Protein AF-A0A0V0GKU0-F1 (afdb_monomer_lite)

Radius of gyration: 27.46 Å; chains: 1; bounding box: 43×20×77 Å

Foldseek 3Di:
DDPDQVCQADPVRHGPDCVVDVDPVNVVVVVVVVVCVVVVVVVVVVVVVVCLLVVQLVVQVPDAQDPDPPDGDRSNVCSVVVD

Organism: Solanum chacoense (NCBI:txid4108)

Secondary structure (DSSP, 8-state):
--S-HHHHB-TTS-BS-TTTS--HHHHHHHHHHHHHHHHHHHHHHHHHHHHHHHHHHHHHHHS--EEETTEE--GGGGGGG--

Structure (mmCIF, N/CA/C/O backbone):
data_AF-A0A0V0GKU0-F1
#
_entry.id   AF-A0A0V0GKU0-F1
#
loop_
_atom_site.group_PDB
_atom_site.id
_atom_site.type_symbol
_atom_site.label_atom_id
_atom_site.label_alt_id
_atom_site.label_comp_id
_atom_site.label_asym_id
_atom_site.label_entity_id
_atom_site.label_seq_id
_atom_site.pdbx_PDB_ins_code
_atom_site.Cartn_x
_atom_site.Cartn_y
_atom_site.Cartn_z
_atom_site.occupancy
_atom_site.B_iso_or_equiv
_atom_site.auth_seq_id
_atom_site.auth_comp_id
_atom_site.auth_asym_id
_atom_site.auth_atom_id
_atom_site.pdbx_PDB_model_num
ATOM 1 N N . MET A 1 1 ? -17.439 -8.902 32.646 1.00 51.34 1 MET A N 1
ATOM 2 C CA . MET A 1 1 ? -18.244 -8.870 33.885 1.00 51.34 1 MET A CA 1
ATOM 3 C C . MET A 1 1 ? -17.280 -9.277 34.978 1.00 51.34 1 MET A C 1
ATOM 5 O O . MET A 1 1 ? -16.632 -10.290 34.779 1.00 51.34 1 MET A O 1
ATOM 9 N N . ILE A 1 2 ? -17.059 -8.439 35.994 1.00 52.22 2 ILE A N 1
ATOM 10 C CA . ILE A 1 2 ? -16.090 -8.748 37.059 1.00 52.22 2 ILE A CA 1
ATOM 11 C C . ILE A 1 2 ? -16.636 -9.943 37.828 1.00 52.22 2 ILE A C 1
ATOM 13 O O . ILE A 1 2 ? -17.755 -9.869 38.338 1.00 52.22 2 ILE A O 1
ATOM 17 N N . GLU A 1 3 ? -15.882 -11.035 37.833 1.00 65.44 3 GLU A N 1
ATOM 18 C CA . GLU A 1 3 ? -16.279 -12.280 38.490 1.00 65.44 3 GLU A CA 1
ATOM 19 C C . GLU A 1 3 ? -15.686 -12.335 39.904 1.00 65.44 3 GLU A C 1
ATOM 21 O O . GLU A 1 3 ? -16.348 -12.820 40.819 1.00 65.44 3 GLU A O 1
ATOM 26 N N . ASP A 1 4 ? -14.499 -11.742 40.107 1.00 66.25 4 ASP A N 1
ATOM 27 C CA . ASP A 1 4 ? -13.850 -11.656 41.416 1.00 66.25 4 ASP A CA 1
ATOM 28 C C . ASP A 1 4 ? -13.039 -10.341 41.567 1.00 66.25 4 ASP A C 1
ATOM 30 O O . ASP A 1 4 ? -11.929 -10.216 41.036 1.00 66.25 4 ASP A O 1
ATOM 34 N N . PRO A 1 5 ? -13.572 -9.323 42.274 1.00 65.81 5 PRO A N 1
ATOM 35 C CA . PRO A 1 5 ? -12.978 -7.985 42.329 1.00 65.81 5 PRO A CA 1
ATOM 36 C C . PRO A 1 5 ? -11.603 -7.922 43.014 1.00 65.81 5 PRO A C 1
ATOM 38 O O . PRO A 1 5 ? -10.867 -6.976 42.756 1.00 65.81 5 PRO A O 1
ATOM 41 N N . GLU A 1 6 ? -11.228 -8.908 43.835 1.00 65.88 6 GLU A N 1
ATOM 42 C CA . GLU A 1 6 ? -9.915 -8.958 44.511 1.00 65.88 6 GLU A CA 1
ATOM 43 C C . GLU A 1 6 ? -8.810 -9.565 43.626 1.00 65.88 6 GLU A C 1
ATOM 45 O O . GLU A 1 6 ? -7.624 -9.332 43.854 1.00 65.88 6 GLU A O 1
ATOM 50 N N . ARG A 1 7 ? -9.179 -10.354 42.606 1.00 64.81 7 ARG A N 1
ATOM 51 C CA . ARG A 1 7 ? -8.237 -10.927 41.622 1.00 64.81 7 ARG A CA 1
ATOM 52 C C . ARG A 1 7 ? -8.119 -10.089 40.355 1.00 64.81 7 ARG A C 1
ATOM 54 O O . ARG A 1 7 ? -7.061 -10.070 39.722 1.00 64.81 7 ARG A O 1
ATOM 61 N N . ASP A 1 8 ? -9.204 -9.419 39.992 1.00 64.94 8 ASP A N 1
ATOM 62 C CA . ASP A 1 8 ? -9.334 -8.700 38.728 1.00 64.94 8 ASP A CA 1
ATOM 63 C C . ASP A 1 8 ? -8.841 -7.248 38.803 1.00 64.94 8 ASP A C 1
ATOM 65 O O . ASP A 1 8 ? -8.599 -6.628 37.761 1.00 64.94 8 ASP A O 1
ATOM 69 N N . LEU A 1 9 ? -8.655 -6.712 40.014 1.00 71.38 9 LEU A N 1
ATOM 70 C CA . LEU A 1 9 ? -8.244 -5.333 40.262 1.00 71.38 9 LEU A CA 1
ATOM 71 C C . LEU A 1 9 ? -6.997 -5.277 41.153 1.00 71.38 9 LEU A C 1
ATOM 73 O O . LEU A 1 9 ? -6.866 -5.996 42.138 1.00 71.38 9 LEU A O 1
ATOM 77 N N . ASN A 1 10 ? -6.074 -4.396 40.796 1.00 71.12 10 ASN A N 1
ATOM 78 C CA . ASN A 1 10 ? -4.964 -3.984 41.640 1.00 71.12 10 ASN A CA 1
ATOM 79 C C . ASN A 1 10 ? -5.494 -3.121 42.808 1.00 71.12 10 ASN A C 1
ATOM 81 O O . ASN A 1 10 ? -6.580 -2.546 42.710 1.00 71.12 10 ASN A O 1
ATOM 85 N N . PRO A 1 11 ? -4.732 -2.960 43.906 1.00 69.81 11 PRO A N 1
ATOM 86 C CA . PRO A 1 11 ? -5.150 -2.165 45.070 1.00 69.81 11 PRO A CA 1
ATOM 87 C C . PRO A 1 11 ? -5.386 -0.668 44.784 1.00 69.81 11 PRO A C 1
ATOM 89 O O . PRO A 1 11 ? -5.929 0.039 45.629 1.00 69.81 11 PRO A O 1
ATOM 92 N N . ASP A 1 12 ? -4.996 -0.179 43.605 1.00 69.44 12 ASP A N 1
ATOM 93 C CA . ASP A 1 12 ? -5.278 1.167 43.089 1.00 69.44 12 ASP A CA 1
ATOM 94 C C . ASP A 1 12 ? -6.590 1.250 42.274 1.00 69.44 12 ASP A C 1
ATOM 96 O O . ASP A 1 12 ? -6.941 2.317 41.771 1.00 69.44 12 ASP A O 1
ATOM 100 N N . GLY A 1 13 ? -7.322 0.138 42.142 1.00 68.00 13 GLY A N 1
ATOM 101 C CA . GLY A 1 13 ? -8.542 0.025 41.342 1.00 68.00 13 GLY A CA 1
ATOM 102 C C . GLY A 1 13 ? -8.301 -0.173 39.841 1.00 68.00 13 GLY A C 1
ATOM 103 O O . GLY A 1 13 ? -9.268 -0.194 39.077 1.00 68.00 13 GLY A O 1
ATOM 104 N N . SER A 1 14 ? -7.048 -0.320 39.394 1.00 69.25 14 SER A N 1
ATOM 105 C CA . SER A 1 14 ? -6.720 -0.606 37.992 1.00 69.25 14 SER A CA 1
ATOM 106 C C . SER A 1 14 ? -6.893 -2.091 37.659 1.00 69.25 14 SER A C 1
ATOM 108 O O . SER A 1 14 ? -6.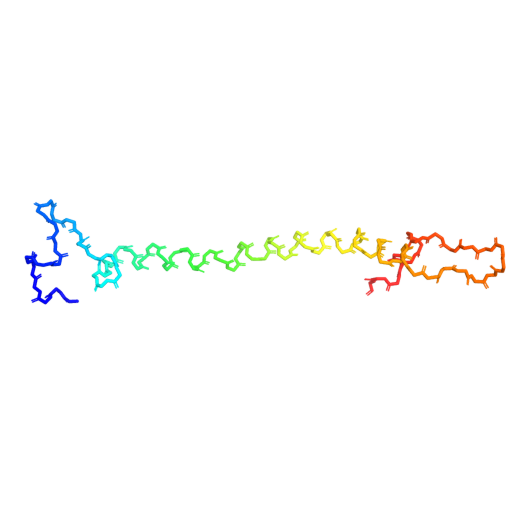761 -2.957 38.518 1.00 69.25 14 SER A O 1
ATOM 110 N N . THR A 1 15 ? -7.197 -2.421 36.403 1.00 67.94 15 THR A N 1
ATOM 111 C CA . THR A 1 15 ? -7.410 -3.816 35.985 1.00 67.94 15 THR A CA 1
ATOM 112 C C . THR A 1 15 ? -6.110 -4.618 36.027 1.00 67.94 15 THR A C 1
ATOM 114 O O . THR A 1 15 ? -5.151 -4.269 35.335 1.00 67.94 15 THR A O 1
ATOM 117 N N . SER A 1 16 ? -6.104 -5.729 36.763 1.00 69.94 16 SER A N 1
ATOM 118 C CA . SER A 1 16 ? -4.955 -6.636 36.907 1.00 69.94 16 SER A CA 1
ATOM 119 C C . SER A 1 16 ? -4.593 -7.334 35.582 1.00 69.94 16 SER A C 1
ATOM 121 O O . SER A 1 16 ? -3.420 -7.511 35.262 1.00 69.94 16 SER A O 1
ATOM 123 N N . ASN A 1 17 ? -5.595 -7.650 34.746 1.00 63.09 17 ASN A N 1
ATOM 124 C CA . ASN A 1 17 ? -5.404 -8.226 33.409 1.00 63.09 17 ASN A CA 1
ATOM 125 C C . ASN A 1 17 ? -6.198 -7.462 32.329 1.00 63.09 17 ASN A C 1
ATOM 127 O O . ASN A 1 17 ? -7.393 -7.721 32.160 1.00 63.09 17 ASN A O 1
ATOM 131 N N . PRO A 1 18 ? -5.554 -6.597 31.519 1.00 60.97 18 PRO A N 1
ATOM 132 C CA . PRO A 1 18 ? -6.238 -5.785 30.502 1.00 60.97 18 PRO A CA 1
ATOM 133 C C . PRO A 1 18 ? -6.872 -6.612 29.368 1.00 60.97 18 PRO A C 1
ATOM 135 O O . PRO A 1 18 ? -7.745 -6.130 28.653 1.00 60.97 18 PRO A O 1
ATOM 138 N N . TRP A 1 19 ? -6.456 -7.873 29.208 1.00 61.69 19 TRP A N 1
ATOM 139 C CA . TRP A 1 19 ? -6.995 -8.805 28.211 1.00 61.69 19 TRP A CA 1
ATOM 140 C C . TRP A 1 19 ? -8.221 -9.586 28.694 1.00 61.69 19 TRP A C 1
ATOM 142 O O . TRP A 1 19 ? -8.984 -10.082 27.870 1.00 61.69 19 TRP A O 1
ATOM 152 N N . ASN A 1 20 ? -8.404 -9.704 30.011 1.00 59.94 20 ASN A N 1
ATOM 153 C CA . ASN A 1 20 ? -9.498 -10.471 30.617 1.00 59.94 20 ASN A CA 1
ATOM 154 C C . ASN A 1 20 ? -10.625 -9.544 31.101 1.00 59.94 20 ASN A C 1
ATOM 156 O O . ASN A 1 20 ? -11.802 -9.895 31.054 1.00 59.94 20 ASN A O 1
ATOM 160 N N . LEU A 1 21 ? -10.265 -8.314 31.486 1.00 62.06 21 LEU A N 1
ATOM 161 C CA . LEU A 1 21 ? -11.183 -7.280 31.939 1.00 62.06 21 LEU A CA 1
ATOM 162 C C . LEU A 1 21 ? -11.101 -6.054 31.019 1.00 62.06 21 LEU A C 1
ATOM 164 O O . LEU A 1 21 ? -10.584 -5.004 31.385 1.00 62.06 21 LEU A O 1
ATOM 168 N N . SER A 1 22 ? -11.580 -6.199 29.782 1.00 62.62 22 SER A N 1
ATOM 169 C CA . SER A 1 22 ? -11.596 -5.079 28.837 1.00 62.62 22 SER A CA 1
ATOM 170 C C . SER A 1 22 ? -12.590 -4.020 29.327 1.00 62.62 22 SE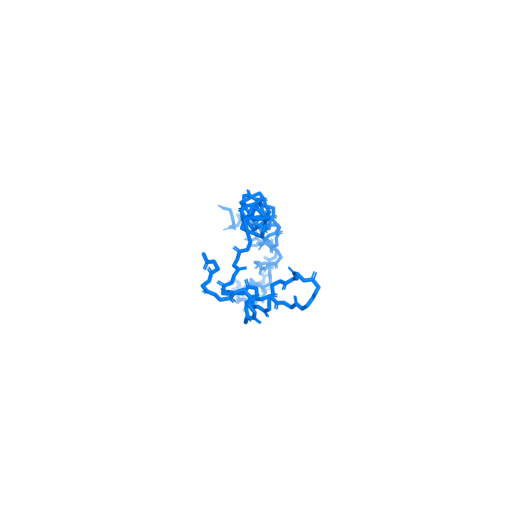R A C 1
ATOM 172 O O . SER A 1 22 ? -13.799 -4.274 29.382 1.00 62.62 22 SER A O 1
ATOM 174 N N . SER A 1 23 ? -12.094 -2.850 29.741 1.00 72.00 23 SER A N 1
ATOM 175 C CA . SER A 1 23 ? -12.963 -1.739 30.132 1.00 72.00 23 SER A CA 1
ATOM 176 C C . SER A 1 23 ? -13.670 -1.186 28.890 1.00 72.00 23 SER A C 1
ATOM 178 O O . SER A 1 23 ? -13.128 -1.205 27.782 1.00 72.00 23 SER A O 1
ATOM 180 N N . VAL A 1 24 ? -14.899 -0.687 29.050 1.00 76.25 24 VAL A N 1
ATOM 181 C CA . VAL A 1 24 ? -15.672 -0.124 27.925 1.00 76.25 24 VAL A CA 1
ATOM 182 C C . VAL A 1 24 ? -14.897 1.006 27.232 1.00 76.25 24 VAL A C 1
ATOM 184 O O . VAL A 1 24 ? -14.930 1.111 26.010 1.00 76.25 24 VAL A O 1
ATOM 187 N N . GLU A 1 25 ? -14.120 1.771 28.000 1.00 77.50 25 GLU A N 1
ATOM 188 C CA . GLU A 1 25 ? -13.242 2.837 27.513 1.00 77.50 25 GLU A CA 1
ATOM 189 C C . GLU A 1 25 ? -12.136 2.317 26.574 1.00 77.50 25 GLU A C 1
ATOM 191 O O . GLU A 1 25 ? -11.885 2.900 25.517 1.00 77.50 25 GLU A O 1
ATOM 196 N N . GLN A 1 26 ? -11.509 1.177 26.894 1.00 80.31 26 GLN A N 1
ATOM 197 C CA . GLN A 1 26 ? -10.504 0.556 26.022 1.00 80.31 26 GLN A CA 1
ATOM 198 C C . GLN A 1 26 ? -11.111 0.075 24.702 1.00 80.31 26 GLN A C 1
ATOM 200 O O . GLN A 1 26 ? -10.524 0.272 23.635 1.00 80.31 26 GLN A O 1
ATOM 205 N N . VAL A 1 27 ? -12.300 -0.529 24.760 1.00 84.50 27 VAL A N 1
ATOM 206 C CA . VAL A 1 27 ? -13.017 -0.984 23.561 1.00 84.50 27 VAL A CA 1
ATOM 207 C C . VAL A 1 27 ? -13.423 0.204 22.689 1.00 84.50 27 VAL A C 1
ATOM 209 O O . VAL A 1 27 ? -13.349 0.123 21.462 1.00 84.50 27 VAL A O 1
ATOM 212 N N . GLU A 1 28 ? -13.828 1.316 23.297 1.00 85.50 28 GLU A N 1
ATOM 213 C CA . GLU A 1 28 ? -14.189 2.539 22.583 1.00 85.50 28 GLU A CA 1
ATOM 214 C C . GLU A 1 28 ? -12.976 3.189 21.903 1.00 85.50 28 GLU A C 1
ATOM 216 O O . GLU A 1 28 ? -13.048 3.524 20.717 1.00 85.50 28 GLU A O 1
ATOM 221 N N . SER A 1 29 ? -11.837 3.263 22.597 1.00 84.12 29 SER A N 1
ATOM 222 C CA . SER A 1 29 ? -10.566 3.735 22.031 1.00 84.12 29 SER A CA 1
ATOM 223 C C . SER A 1 29 ? -10.105 2.872 20.847 1.00 84.12 29 SER A C 1
ATOM 225 O O . SER A 1 29 ? -9.786 3.385 19.768 1.00 84.12 29 SER A O 1
ATOM 227 N N . LEU A 1 30 ? -10.168 1.543 20.986 1.00 87.81 30 LEU A N 1
ATOM 228 C CA . LEU A 1 30 ? -9.842 0.618 19.899 1.00 87.81 30 LEU A CA 1
ATOM 229 C C . LEU A 1 30 ? -10.813 0.763 18.718 1.00 87.81 30 LEU A C 1
ATOM 231 O O . LEU A 1 30 ? -10.391 0.788 17.561 1.00 87.81 30 LEU A O 1
ATOM 235 N N . LYS A 1 31 ? -12.113 0.905 18.990 1.00 87.50 31 LYS A N 1
ATOM 236 C CA . LYS A 1 31 ? -13.132 1.133 17.957 1.00 87.50 31 LYS A CA 1
ATOM 237 C C . LYS A 1 31 ? -12.871 2.434 17.191 1.00 87.50 31 LYS A C 1
ATOM 239 O O . LYS A 1 31 ? -13.039 2.455 15.969 1.00 87.50 31 LYS A O 1
ATOM 244 N N . ALA A 1 32 ? -12.444 3.495 17.874 1.00 89.75 32 ALA A N 1
ATOM 245 C CA . ALA A 1 32 ? -12.074 4.756 17.239 1.00 89.75 32 ALA A CA 1
ATOM 246 C C . ALA A 1 32 ? -10.857 4.593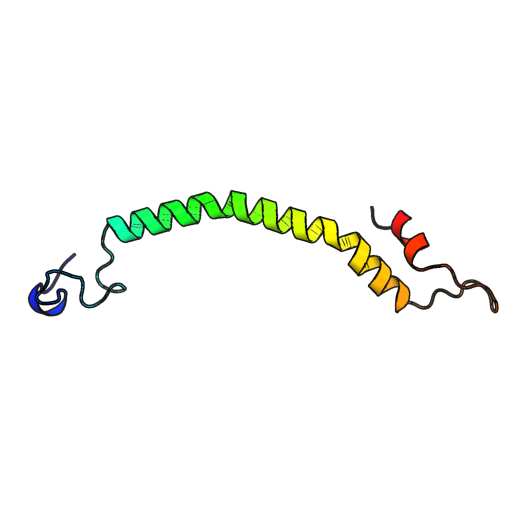 16.311 1.00 89.75 32 ALA A C 1
ATOM 248 O O . ALA A 1 32 ? -10.907 5.037 15.163 1.00 89.75 32 ALA A O 1
ATOM 249 N N . LEU A 1 33 ? -9.812 3.885 16.754 1.00 89.38 33 LEU A N 1
ATOM 250 C CA . LEU A 1 33 ? -8.637 3.574 15.928 1.00 89.38 33 LEU A CA 1
ATOM 251 C C . LEU A 1 33 ? -9.007 2.761 14.683 1.00 89.38 33 LEU A C 1
ATOM 253 O O . LEU A 1 33 ? -8.626 3.130 13.572 1.00 89.38 33 LEU A O 1
ATOM 257 N N . ILE A 1 34 ? -9.811 1.706 14.846 1.00 92.81 34 ILE A N 1
ATOM 258 C CA . ILE A 1 34 ? -10.270 0.863 13.731 1.00 92.81 34 ILE A CA 1
ATOM 259 C C . ILE A 1 34 ? -11.047 1.686 12.697 1.00 92.81 34 ILE A C 1
ATOM 261 O O . ILE A 1 34 ? -10.918 1.453 11.497 1.00 92.81 34 ILE A O 1
ATOM 265 N N . ARG A 1 35 ? -11.817 2.687 13.135 1.00 91.06 35 ARG A N 1
ATOM 266 C CA . ARG A 1 35 ? -12.567 3.571 12.234 1.00 91.06 35 ARG A CA 1
ATOM 267 C C . ARG A 1 35 ? -11.668 4.495 11.404 1.00 91.06 35 ARG A C 1
ATOM 269 O O . ARG A 1 35 ? -12.079 4.909 10.323 1.00 91.06 35 ARG A O 1
ATOM 276 N N . ILE A 1 36 ? -10.465 4.811 11.884 1.00 93.94 36 ILE A N 1
ATOM 277 C CA . ILE A 1 36 ? -9.482 5.658 11.184 1.00 93.94 36 ILE A CA 1
ATOM 278 C C . ILE A 1 36 ? -8.626 4.832 10.208 1.00 93.94 36 ILE A C 1
ATOM 280 O O . ILE A 1 36 ? -8.120 5.381 9.226 1.00 93.94 36 ILE A O 1
ATOM 284 N N . LEU A 1 37 ? -8.520 3.512 10.413 1.00 92.06 37 LEU A N 1
ATOM 285 C CA . LEU A 1 37 ? -7.724 2.622 9.560 1.00 92.06 37 LEU A CA 1
ATOM 286 C C . LEU A 1 37 ? -8.008 2.778 8.060 1.00 92.06 37 LEU A C 1
ATOM 288 O O . LEU A 1 37 ? -7.038 2.932 7.329 1.00 92.06 37 LEU A O 1
ATOM 292 N N . PRO A 1 38 ? -9.261 2.819 7.563 1.00 89.50 38 PRO A N 1
ATOM 293 C CA . PRO A 1 38 ? -9.508 2.926 6.124 1.00 89.50 38 PRO A CA 1
ATOM 294 C C . PRO A 1 38 ? -8.921 4.200 5.503 1.00 89.50 38 PRO A C 1
ATOM 296 O O . PRO A 1 38 ? -8.390 4.164 4.396 1.00 89.50 38 PRO A O 1
ATOM 299 N N . MET A 1 39 ? -8.972 5.321 6.229 1.00 91.50 39 MET A N 1
ATOM 300 C CA . MET A 1 39 ? -8.403 6.592 5.778 1.00 91.50 39 MET A CA 1
ATOM 301 C C . MET A 1 39 ? -6.873 6.528 5.744 1.00 91.50 39 MET A C 1
ATOM 303 O O . MET A 1 39 ? -6.250 6.961 4.776 1.00 91.50 39 MET A O 1
ATOM 307 N N . TRP A 1 40 ? -6.271 5.944 6.780 1.00 94.06 40 TRP A N 1
ATOM 308 C CA . TRP A 1 40 ? -4.824 5.757 6.848 1.00 94.06 40 TRP A CA 1
ATOM 309 C C . TRP A 1 40 ? -4.318 4.775 5.777 1.00 94.06 40 TRP A C 1
ATOM 311 O O . TRP A 1 40 ? -3.332 5.053 5.094 1.00 94.06 40 TRP A O 1
ATOM 321 N N . SER A 1 41 ? -5.036 3.670 5.556 1.00 92.56 41 SER A N 1
ATOM 322 C CA . SER A 1 41 ? -4.737 2.672 4.525 1.00 92.56 41 SER A CA 1
ATOM 323 C C . SER A 1 41 ? -4.813 3.244 3.111 1.00 92.56 41 SER A C 1
ATOM 325 O O . SER A 1 41 ? -3.961 2.913 2.292 1.00 92.56 41 SER A O 1
ATOM 327 N N . ALA A 1 42 ? -5.776 4.126 2.823 1.00 92.00 42 ALA A N 1
ATOM 328 C CA . ALA A 1 42 ? -5.854 4.801 1.527 1.00 92.00 42 ALA A CA 1
ATOM 329 C C . ALA A 1 42 ? -4.617 5.678 1.260 1.00 92.00 42 ALA A C 1
ATOM 331 O O . ALA A 1 42 ? -4.054 5.637 0.167 1.00 92.00 42 ALA A O 1
ATOM 332 N N . GLY A 1 43 ? -4.145 6.418 2.272 1.00 90.56 43 GLY A N 1
ATOM 333 C CA . GLY A 1 43 ? -2.905 7.195 2.171 1.00 90.56 43 GLY A CA 1
ATOM 334 C C . GLY A 1 43 ? -1.671 6.313 1.962 1.00 90.56 43 GLY A C 1
ATOM 335 O O . GLY A 1 43 ? -0.801 6.640 1.155 1.00 90.56 43 GLY A O 1
ATOM 336 N N . PHE A 1 44 ? -1.618 5.163 2.635 1.00 91.44 44 PHE A N 1
ATOM 337 C CA . PHE A 1 44 ? -0.546 4.187 2.449 1.00 91.44 44 PHE A CA 1
ATOM 338 C C . PHE A 1 44 ? -0.547 3.580 1.038 1.00 91.44 44 PHE A C 1
ATOM 340 O O . PHE A 1 44 ? 0.504 3.526 0.405 1.00 91.44 44 PHE A O 1
ATOM 347 N N . MET A 1 45 ? -1.711 3.173 0.520 1.00 91.69 45 MET A N 1
ATOM 348 C CA . MET A 1 45 ? -1.845 2.668 -0.854 1.00 91.69 45 MET A CA 1
ATOM 349 C C . MET A 1 45 ? -1.359 3.696 -1.876 1.00 91.69 45 MET A C 1
ATOM 351 O O . MET A 1 45 ? -0.506 3.374 -2.697 1.00 91.69 45 MET A O 1
ATOM 355 N N . MET A 1 46 ? -1.794 4.953 -1.750 1.00 89.44 46 MET A N 1
ATOM 356 C CA . MET A 1 46 ? -1.335 6.027 -2.633 1.00 89.44 46 MET A CA 1
ATOM 357 C C . MET A 1 46 ? 0.191 6.204 -2.585 1.00 89.44 46 MET A C 1
ATOM 359 O O . MET A 1 46 ? 0.825 6.426 -3.614 1.00 89.44 46 MET A O 1
ATOM 363 N N . PHE A 1 47 ? 0.808 6.082 -1.407 1.00 89.69 47 PHE A N 1
ATOM 364 C CA . PHE A 1 47 ? 2.264 6.149 -1.280 1.00 89.69 47 PHE A CA 1
ATOM 365 C C . PHE A 1 47 ? 2.967 4.993 -2.006 1.00 89.69 47 PHE A C 1
ATOM 367 O O . PHE A 1 47 ? 4.008 5.199 -2.633 1.00 89.69 47 PHE A O 1
ATOM 374 N N . VAL A 1 48 ? 2.401 3.786 -1.955 1.00 88.19 48 VAL A N 1
ATOM 375 C CA . VAL A 1 48 ? 2.914 2.631 -2.705 1.00 88.19 48 VAL A CA 1
ATOM 376 C C . VAL A 1 48 ? 2.809 2.876 -4.212 1.00 88.19 48 VAL A C 1
ATOM 378 O O . VAL A 1 48 ? 3.796 2.665 -4.918 1.00 88.19 48 VAL A O 1
ATOM 381 N N . ASP A 1 49 ? 1.682 3.403 -4.692 1.00 85.31 49 ASP A N 1
ATOM 382 C CA . ASP A 1 49 ? 1.458 3.673 -6.119 1.00 85.31 49 ASP A CA 1
ATOM 383 C C . ASP A 1 49 ? 2.479 4.664 -6.698 1.00 85.31 49 ASP A C 1
ATOM 385 O O . ASP A 1 49 ? 2.992 4.472 -7.802 1.00 85.31 49 ASP A O 1
ATOM 389 N N . LEU A 1 50 ? 2.877 5.677 -5.921 1.00 85.69 50 LEU A N 1
ATOM 390 C CA . LEU A 1 50 ? 3.927 6.623 -6.323 1.00 85.69 50 LEU A CA 1
ATOM 391 C C . LEU A 1 50 ? 5.290 5.948 -6.560 1.00 85.69 50 LEU A C 1
ATOM 393 O O . LEU A 1 50 ? 6.107 6.456 -7.330 1.00 85.69 50 LEU A O 1
ATOM 397 N N . ASN A 1 51 ? 5.548 4.801 -5.928 1.00 84.81 51 ASN A N 1
ATOM 398 C CA . ASN A 1 51 ? 6.810 4.071 -6.053 1.00 84.81 51 ASN A CA 1
ATOM 399 C C . ASN A 1 51 ? 6.812 3.034 -7.193 1.00 84.81 51 ASN A C 1
ATOM 401 O O . ASN A 1 51 ? 7.877 2.498 -7.519 1.00 84.81 51 ASN A O 1
ATOM 405 N N . VAL A 1 52 ? 5.669 2.780 -7.846 1.00 84.44 52 VAL A N 1
ATOM 406 C CA . VAL A 1 52 ? 5.543 1.803 -8.949 1.00 84.44 52 VAL A CA 1
ATOM 407 C C . VAL A 1 52 ? 6.485 2.137 -10.108 1.00 84.44 52 VAL A C 1
ATOM 409 O O . VAL A 1 52 ? 7.125 1.245 -10.666 1.00 84.44 52 VAL A O 1
ATOM 412 N N . PHE A 1 53 ? 6.652 3.426 -10.422 1.00 81.81 53 PHE A N 1
ATOM 413 C CA . PHE A 1 53 ? 7.565 3.871 -11.476 1.00 81.81 53 PHE A CA 1
ATOM 414 C C . PHE A 1 53 ? 9.022 3.489 -11.176 1.00 81.81 53 PHE A C 1
ATOM 416 O O . PHE A 1 53 ? 9.703 2.904 -12.017 1.00 81.81 53 PHE A O 1
ATOM 423 N N . ALA A 1 54 ? 9.503 3.781 -9.964 1.00 85.44 54 ALA A N 1
ATOM 424 C CA . ALA A 1 54 ? 10.879 3.490 -9.568 1.00 85.44 54 ALA A CA 1
ATOM 425 C C . ALA A 1 54 ? 11.158 1.979 -9.546 1.00 85.44 54 ALA A C 1
ATOM 427 O O . ALA A 1 54 ? 12.198 1.531 -10.039 1.00 85.44 54 ALA A O 1
ATOM 428 N N . PHE A 1 55 ? 10.210 1.194 -9.025 1.00 85.44 55 PHE A N 1
ATOM 42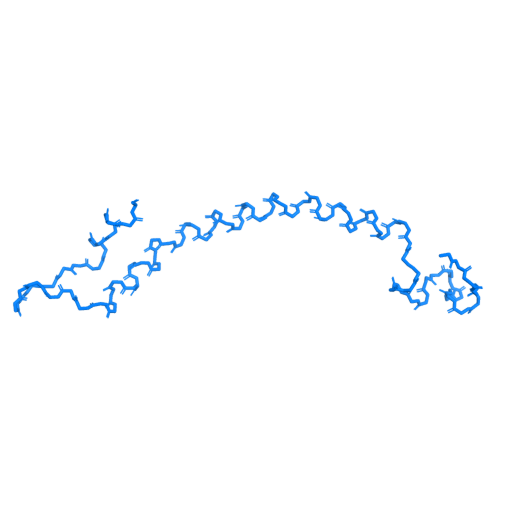9 C CA . PHE A 1 55 ? 10.300 -0.264 -9.025 1.00 85.44 55 PHE A CA 1
ATOM 430 C C . PHE A 1 55 ? 10.356 -0.830 -10.443 1.00 85.44 55 PHE A C 1
ATOM 432 O O . PHE A 1 55 ? 11.185 -1.691 -10.735 1.00 85.44 55 PHE A O 1
ATOM 439 N N . SER A 1 56 ? 9.527 -0.320 -11.349 1.00 83.50 56 SER A N 1
ATOM 440 C CA . SER A 1 56 ? 9.505 -0.835 -12.710 1.00 83.50 56 SER A CA 1
ATOM 441 C C . SER A 1 56 ? 10.764 -0.495 -13.505 1.00 83.50 56 SER A C 1
ATOM 443 O O . SER A 1 56 ? 11.270 -1.348 -14.236 1.00 83.50 56 SER A O 1
ATOM 445 N N . VAL A 1 57 ? 11.344 0.695 -13.307 1.00 85.38 57 VAL A N 1
ATOM 446 C CA . VAL A 1 57 ? 12.666 1.005 -13.873 1.00 85.38 57 VAL A CA 1
ATOM 447 C C . VAL A 1 57 ? 13.703 0.010 -13.357 1.00 85.38 57 VAL A C 1
ATOM 449 O O . VAL A 1 57 ? 14.513 -0.492 -14.132 1.00 85.38 57 VAL A O 1
ATOM 452 N N . LEU A 1 58 ? 13.680 -0.323 -12.064 1.00 86.44 58 LEU A N 1
ATOM 453 C CA . LEU A 1 58 ? 14.595 -1.317 -11.504 1.00 86.44 58 LEU A CA 1
ATOM 454 C C . LEU A 1 58 ? 14.375 -2.711 -12.113 1.00 86.44 58 LEU A C 1
ATOM 456 O O . LEU A 1 58 ? 15.347 -3.380 -12.458 1.00 86.44 58 LEU A O 1
ATOM 460 N N . GLN A 1 59 ? 13.119 -3.116 -12.301 1.00 84.62 59 GLN A N 1
ATOM 461 C CA . GLN A 1 59 ? 12.757 -4.384 -12.934 1.00 84.62 59 GLN A CA 1
ATOM 462 C C . GLN A 1 59 ? 13.229 -4.450 -14.390 1.00 84.62 59 GLN A C 1
ATOM 464 O O . GLN A 1 59 ? 13.815 -5.438 -14.810 1.00 84.62 59 GLN A O 1
ATOM 469 N N . THR A 1 60 ? 13.039 -3.392 -15.175 1.00 84.31 60 THR A N 1
ATOM 470 C CA . THR A 1 60 ? 13.508 -3.386 -16.568 1.00 84.31 60 THR A CA 1
ATOM 471 C C . THR A 1 60 ? 15.019 -3.306 -16.672 1.00 84.31 60 THR A C 1
ATOM 473 O O . THR A 1 60 ? 15.584 -3.845 -17.619 1.00 84.31 60 THR A O 1
ATOM 476 N N . LYS A 1 61 ? 15.714 -2.726 -15.686 1.00 84.38 61 LYS A N 1
ATOM 477 C CA . LYS A 1 61 ? 17.183 -2.786 -15.640 1.00 84.38 61 LYS A CA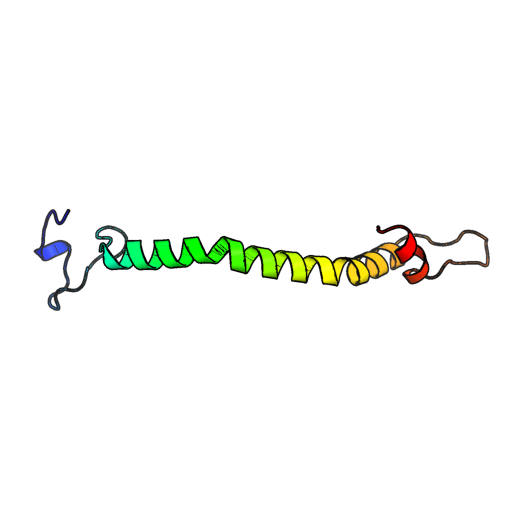 1
ATOM 478 C C . LYS A 1 61 ? 17.722 -4.210 -15.514 1.00 84.38 61 LYS A C 1
ATOM 480 O O . LYS A 1 61 ? 18.815 -4.444 -16.017 1.00 84.38 61 LYS A O 1
ATOM 485 N N . THR A 1 62 ? 16.994 -5.129 -14.880 1.00 84.31 62 THR A N 1
ATOM 486 C CA . THR A 1 62 ? 17.403 -6.540 -14.772 1.00 84.31 62 THR A CA 1
ATOM 487 C C . THR A 1 62 ? 16.949 -7.400 -15.952 1.00 84.31 62 THR A C 1
ATOM 489 O O . THR A 1 62 ? 17.434 -8.519 -16.103 1.00 84.31 62 THR A O 1
ATOM 492 N N . MET A 1 63 ? 16.050 -6.895 -16.799 1.00 83.69 63 MET A N 1
ATOM 493 C CA . MET A 1 63 ? 15.635 -7.562 -18.033 1.00 83.69 63 MET A CA 1
ATOM 494 C C . MET A 1 63 ? 16.667 -7.344 -19.145 1.00 83.69 63 MET A C 1
ATOM 496 O O . MET A 1 63 ? 17.303 -6.290 -19.221 1.00 83.69 63 MET A O 1
ATOM 500 N N . ASP A 1 64 ? 16.802 -8.329 -20.035 1.00 81.69 64 ASP A N 1
ATOM 501 C CA . ASP A 1 64 ? 17.579 -8.154 -21.260 1.00 81.69 64 ASP A CA 1
ATOM 502 C C . ASP A 1 64 ? 16.834 -7.201 -22.204 1.00 81.69 64 ASP A C 1
ATOM 504 O O . ASP A 1 64 ? 15.693 -7.450 -22.598 1.00 81.69 64 ASP A O 1
ATOM 508 N N . ARG A 1 65 ? 17.469 -6.067 -22.508 1.00 81.69 65 ARG A N 1
ATOM 509 C CA . ARG A 1 65 ? 16.901 -4.958 -23.290 1.00 81.69 65 ARG A CA 1
ATOM 510 C C . ARG A 1 65 ? 17.557 -4.813 -24.667 1.00 81.69 65 ARG A C 1
ATOM 512 O O . ARG A 1 65 ? 17.358 -3.786 -25.325 1.00 81.69 65 ARG A O 1
ATOM 519 N N . HIS A 1 66 ? 18.329 -5.808 -25.112 1.00 85.50 66 HIS A N 1
ATOM 520 C CA . HIS A 1 66 ? 18.962 -5.805 -26.430 1.00 85.50 66 HIS A CA 1
ATOM 521 C C . HIS A 1 66 ? 17.947 -6.134 -27.530 1.00 85.50 66 HIS A C 1
ATOM 523 O O . HIS A 1 66 ? 17.454 -7.254 -27.626 1.00 85.50 66 HIS A O 1
ATOM 529 N N . ILE A 1 67 ? 17.655 -5.156 -28.392 1.00 79.38 67 ILE A N 1
ATOM 530 C CA . ILE A 1 67 ? 16.833 -5.369 -29.600 1.00 79.38 67 ILE A CA 1
ATOM 531 C C . ILE A 1 67 ? 17.726 -5.646 -30.815 1.00 79.38 67 ILE A C 1
ATOM 533 O O . ILE A 1 67 ? 17.371 -6.432 -31.690 1.00 79.38 67 ILE A O 1
ATOM 537 N N . PHE A 1 68 ? 18.915 -5.041 -30.848 1.00 83.31 68 PHE A N 1
ATOM 538 C CA . PHE A 1 68 ? 19.941 -5.307 -31.855 1.00 83.31 68 PHE A CA 1
ATOM 539 C C . PHE A 1 68 ? 21.289 -5.564 -31.170 1.00 83.31 68 PHE A C 1
ATOM 541 O O . PHE A 1 68 ? 21.477 -5.125 -30.035 1.00 83.31 68 PHE A O 1
ATOM 548 N N . PRO A 1 69 ? 22.269 -6.189 -31.855 1.00 78.06 69 PRO A N 1
ATOM 549 C CA . PRO A 1 69 ? 23.573 -6.526 -31.270 1.00 78.06 69 PRO A CA 1
ATOM 550 C C . PRO A 1 69 ? 24.334 -5.346 -30.646 1.00 78.06 69 PRO A C 1
ATOM 552 O O . PRO A 1 69 ? 25.252 -5.556 -29.860 1.00 78.06 69 PRO A O 1
ATOM 555 N N . HIS A 1 70 ? 23.996 -4.108 -31.022 1.00 81.94 70 HIS A N 1
ATOM 556 C CA . HIS A 1 70 ? 24.633 -2.877 -30.539 1.00 81.94 70 HIS A CA 1
ATOM 557 C C . HIS A 1 70 ? 23.630 -1.859 -29.976 1.00 81.94 70 HIS A C 1
ATOM 559 O O . HIS A 1 70 ? 23.995 -0.706 -29.754 1.00 81.94 70 HIS A O 1
ATOM 565 N N . PHE A 1 71 ? 22.365 -2.245 -29.782 1.00 82.25 71 PHE A N 1
ATOM 566 C CA . PHE A 1 71 ? 21.327 -1.330 -29.314 1.00 82.25 71 PHE A CA 1
ATOM 567 C C . PHE A 1 71 ? 20.546 -1.930 -28.145 1.00 82.25 71 PHE A C 1
ATOM 569 O O . PHE A 1 71 ? 19.784 -2.887 -28.311 1.00 82.25 71 PHE A O 1
ATOM 576 N N . GLU A 1 72 ? 20.724 -1.310 -26.980 1.00 83.50 72 GLU A N 1
ATOM 577 C CA . GLU A 1 72 ? 19.982 -1.583 -25.754 1.00 83.50 72 GLU A CA 1
ATOM 578 C C . GLU A 1 72 ? 19.019 -0.422 -25.476 1.00 83.50 72 GLU A C 1
ATOM 580 O O . GLU A 1 72 ? 19.415 0.747 -25.462 1.00 83.50 7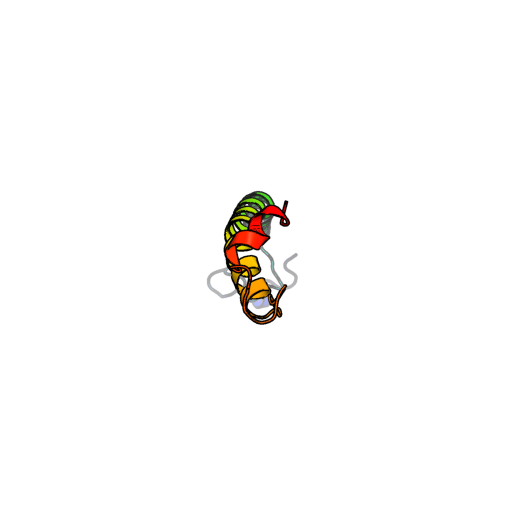2 GLU A O 1
ATOM 585 N N . VAL A 1 73 ? 17.744 -0.733 -25.241 1.00 83.38 73 VAL A N 1
ATOM 586 C CA . VAL A 1 73 ? 16.738 0.285 -24.913 1.00 83.38 73 VAL A CA 1
ATOM 587 C C . VAL A 1 73 ? 16.906 0.731 -23.453 1.00 83.38 73 VAL A C 1
ATOM 589 O O . VAL A 1 73 ? 16.980 -0.125 -22.567 1.00 83.38 73 VAL A O 1
ATOM 592 N N . PRO A 1 74 ? 16.927 2.041 -23.138 1.00 82.62 74 PRO A N 1
ATOM 593 C CA . PRO A 1 74 ? 16.981 2.514 -21.754 1.00 82.62 74 PRO A CA 1
ATOM 594 C C . PRO A 1 74 ? 15.796 1.999 -20.920 1.00 82.62 74 PRO A C 1
ATOM 596 O O . PRO A 1 74 ? 14.653 2.067 -21.356 1.00 82.62 74 PRO A O 1
ATOM 599 N N . ALA A 1 75 ? 16.042 1.531 -19.692 1.00 79.44 75 ALA A N 1
ATOM 600 C CA . ALA A 1 75 ? 14.992 0.983 -18.820 1.00 79.44 75 ALA A CA 1
ATOM 601 C C . ALA A 1 75 ? 13.833 1.971 -18.576 1.00 79.44 75 ALA A C 1
ATOM 603 O O . ALA A 1 75 ? 12.671 1.590 -18.619 1.00 79.44 75 ALA A O 1
ATOM 604 N N . ALA A 1 76 ? 14.138 3.264 -18.429 1.00 78.81 76 ALA A N 1
ATOM 605 C CA . ALA A 1 76 ? 13.129 4.313 -18.267 1.00 78.81 76 ALA A CA 1
ATOM 606 C C . ALA A 1 76 ? 12.213 4.499 -19.495 1.00 78.81 76 ALA A C 1
ATOM 608 O O . ALA A 1 76 ? 11.132 5.066 -19.370 1.00 78.81 76 ALA A O 1
ATOM 609 N N . SER A 1 77 ? 12.608 4.024 -20.682 1.00 80.50 77 SER A N 1
ATOM 610 C CA . SER A 1 77 ? 11.762 4.070 -21.881 1.00 80.50 77 SER A CA 1
ATOM 611 C C . SER A 1 77 ? 10.605 3.069 -21.822 1.00 80.50 77 SER A C 1
ATOM 613 O O . SER A 1 77 ? 9.592 3.278 -22.484 1.00 80.50 77 SER A O 1
ATOM 615 N N . PHE A 1 78 ? 10.714 2.017 -21.005 1.00 76.69 78 PHE A N 1
ATOM 616 C CA . PHE A 1 78 ? 9.635 1.048 -20.805 1.00 76.69 78 PHE A CA 1
ATOM 617 C C . PHE A 1 78 ? 8.510 1.580 -19.919 1.00 76.69 78 PHE A C 1
ATOM 619 O O . PHE A 1 78 ? 7.439 0.978 -19.880 1.00 76.69 78 PHE A O 1
ATOM 626 N N . SER A 1 79 ? 8.703 2.733 -19.269 1.00 73.00 79 SER A N 1
ATOM 627 C CA . SER A 1 79 ? 7.688 3.321 -18.402 1.00 73.00 79 SER A CA 1
ATOM 628 C C . SER A 1 79 ? 6.378 3.674 -19.115 1.00 73.00 79 SER A C 1
ATOM 630 O O . SER A 1 79 ? 5.346 3.784 -18.464 1.00 73.00 79 SER A O 1
ATOM 632 N N . VAL A 1 80 ? 6.403 3.813 -20.445 1.00 70.50 80 VAL A N 1
ATOM 633 C CA . VAL A 1 80 ? 5.217 4.063 -21.286 1.00 70.50 80 VAL A CA 1
ATOM 634 C C . VAL A 1 80 ? 4.258 2.862 -21.323 1.00 70.50 80 VAL A C 1
ATOM 636 O O . VAL A 1 80 ? 3.073 3.049 -21.565 1.00 70.50 80 VAL A O 1
ATOM 639 N N . PHE A 1 81 ? 4.741 1.645 -21.054 1.00 69.50 81 PHE A N 1
ATOM 640 C CA . PHE A 1 81 ? 3.937 0.414 -21.081 1.00 69.50 81 PHE A CA 1
ATOM 641 C C . PHE A 1 81 ? 3.400 -0.002 -19.699 1.00 69.50 81 PHE A C 1
ATOM 643 O O . PHE A 1 81 ? 2.891 -1.109 -19.551 1.00 69.50 81 PHE A O 1
ATOM 650 N N . LEU A 1 82 ? 3.565 0.847 -18.679 1.00 67.75 82 LEU A N 1
ATOM 651 C CA . LEU A 1 82 ? 3.221 0.549 -17.280 1.00 67.75 82 LEU A CA 1
ATOM 652 C C . LEU A 1 82 ? 1.874 1.120 -16.818 1.00 67.75 82 LEU A C 1
ATOM 654 O O . LEU A 1 82 ? 1.555 1.032 -15.633 1.00 67.75 82 LEU A O 1
ATOM 658 N N . ILE A 1 83 ? 1.118 1.717 -17.736 1.00 58.97 83 ILE A N 1
ATOM 659 C CA . ILE A 1 83 ? -0.248 2.229 -17.562 1.00 58.97 83 ILE A CA 1
ATOM 660 C C . ILE A 1 83 ? -1.165 1.415 -18.468 1.00 58.97 83 ILE A C 1
ATOM 662 O O . ILE A 1 83 ? -2.276 1.078 -18.007 1.00 58.97 83 ILE A O 1
#

Sequence (83 aa):
MIEDPERDLNPDGSTSNPWNLSSVEQVESLKALIRILPMWSAGFMMFVDLNVFAFSVLQTKTMDRHIFPHFEVPAASFSVFLI

pLDDT: mean 78.76, std 10.6, range [51.34, 94.06]

InterPro domains:
  IPR000109 Proton-dependent oligopeptide transporter family [PF00854] (12-81)
  IPR036259 MFS transporter superfamily [G3DSA:1.20.1250.20] (2-83)